Protein AF-A0A9E0CXS0-F1 (afdb_monomer)

Mean predicted aligned error: 4.52 Å

Sequence (62 aa):
NKVSPANGKVYKQRKTSKCKGKYKRYMIHKNDTAYKIFKKYGFSWGGEWRSSKDYQHFEVNK

Solvent-accessible surface area (backbone atoms only — not comparable to full-atom values): 4072 Å² total; per-residue (Å²): 138,90,59,82,59,70,83,46,55,80,63,66,67,73,53,66,90,77,40,63,72,70,61,44,75,76,50,78,44,89,88,31,69,66,48,50,54,43,48,73,74,64,34,48,51,28,66,73,46,95,65,90,60,36,64,86,44,71,50,64,93,124

pLDDT: mean 87.32, std 8.34, range [56.22, 97.0]

Structure (mmCIF, N/CA/C/O backbone):
data_AF-A0A9E0CXS0-F1
#
_entry.id   AF-A0A9E0CXS0-F1
#
loop_
_atom_site.group_PDB
_atom_site.id
_atom_site.type_symbol
_atom_site.label_atom_id
_atom_site.label_alt_id
_atom_site.label_comp_id
_atom_site.label_asym_id
_atom_site.label_entity_id
_atom_site.label_seq_id
_atom_site.pdbx_PDB_ins_code
_atom_site.Cartn_x
_atom_site.Cartn_y
_atom_site.Cartn_z
_atom_site.occupancy
_atom_site.B_iso_or_equiv
_atom_site.auth_seq_id
_atom_site.auth_comp_id
_atom_site.auth_asym_id
_atom_site.auth_atom_id
_atom_site.pdbx_PDB_model_num
ATOM 1 N N . ASN A 1 1 ? -2.849 -3.480 -19.296 1.00 56.22 1 ASN A N 1
ATOM 2 C CA . ASN A 1 1 ? -2.254 -2.964 -18.037 1.00 56.22 1 ASN A CA 1
ATOM 3 C C . ASN A 1 1 ? -1.950 -1.471 -18.134 1.00 56.22 1 ASN A C 1
ATOM 5 O O . ASN A 1 1 ? -0.792 -1.107 -18.321 1.00 56.22 1 ASN A O 1
ATOM 9 N N . LYS A 1 2 ? -2.981 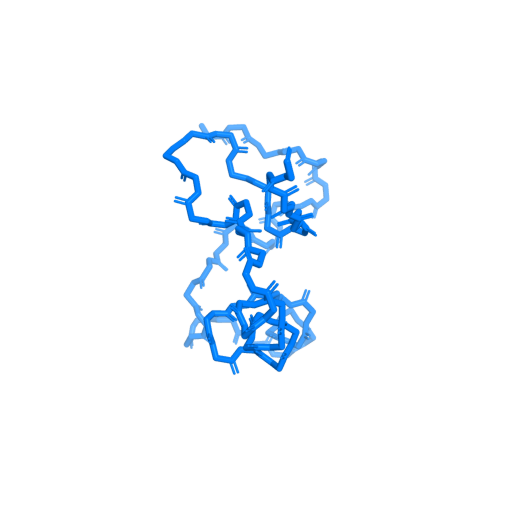-0.619 -18.040 1.00 75.06 2 LYS A N 1
ATOM 10 C CA . LYS A 1 2 ? -2.829 0.844 -17.958 1.00 75.06 2 LYS A CA 1
ATOM 11 C C . LYS A 1 2 ? -2.346 1.203 -16.545 1.00 75.06 2 LYS A C 1
ATOM 13 O O . LYS A 1 2 ? -2.841 0.630 -15.581 1.00 75.06 2 LYS A O 1
ATOM 18 N N . VAL A 1 3 ? -1.339 2.066 -16.436 1.00 77.75 3 VAL A N 1
ATOM 19 C CA . VAL A 1 3 ? -0.821 2.587 -15.159 1.00 77.75 3 VAL A CA 1
ATOM 20 C C . VAL A 1 3 ? -0.984 4.095 -15.211 1.00 77.75 3 VAL A C 1
ATOM 22 O O . VAL A 1 3 ? -0.510 4.710 -16.168 1.00 77.75 3 VAL A O 1
ATOM 25 N N . SER A 1 4 ? -1.643 4.653 -14.202 1.00 78.19 4 SER A N 1
ATOM 26 C CA . SER A 1 4 ? -1.885 6.085 -14.065 1.00 78.19 4 SER A CA 1
ATOM 27 C C . SER A 1 4 ? -1.504 6.525 -12.651 1.00 78.19 4 SER A C 1
ATOM 29 O O . SER A 1 4 ? -1.813 5.795 -11.709 1.00 78.19 4 SER A O 1
ATOM 31 N N . PRO A 1 5 ? -0.847 7.683 -12.490 1.00 84.06 5 PRO A N 1
ATOM 32 C CA . PRO A 1 5 ? -0.224 8.493 -13.545 1.00 84.06 5 PRO A CA 1
ATOM 33 C C . PRO A 1 5 ? 0.916 7.749 -14.275 1.00 84.06 5 PRO A C 1
ATOM 35 O O . PRO A 1 5 ? 1.429 6.733 -13.803 1.00 84.06 5 PRO A O 1
ATOM 38 N N . ALA A 1 6 ? 1.306 8.224 -15.465 1.00 85.19 6 ALA A N 1
ATOM 39 C CA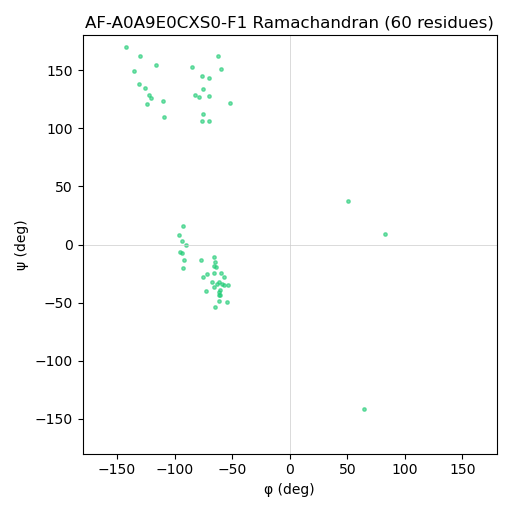 . ALA A 1 6 ? 2.252 7.517 -16.342 1.00 85.19 6 ALA A CA 1
ATOM 40 C C . ALA A 1 6 ? 3.649 7.319 -15.718 1.00 85.19 6 ALA A C 1
ATOM 42 O O . ALA A 1 6 ? 4.294 6.292 -15.950 1.00 85.19 6 ALA A O 1
ATOM 43 N N . ASN A 1 7 ? 4.096 8.261 -14.883 1.00 85.12 7 ASN A N 1
ATOM 44 C CA . ASN A 1 7 ? 5.323 8.150 -14.083 1.00 85.12 7 ASN A CA 1
ATOM 45 C C . ASN A 1 7 ? 5.255 7.013 -13.040 1.00 85.12 7 ASN A C 1
ATOM 47 O O . ASN A 1 7 ? 6.288 6.501 -12.615 1.00 85.12 7 ASN A O 1
ATOM 51 N N . GLY A 1 8 ? 4.055 6.537 -12.697 1.00 81.25 8 GLY A N 1
ATOM 52 C CA . GLY A 1 8 ? 3.819 5.393 -11.820 1.00 81.25 8 GLY A CA 1
ATOM 53 C C . GLY A 1 8 ? 4.300 4.052 -12.385 1.00 81.25 8 GLY A C 1
ATOM 54 O O . GLY A 1 8 ? 4.375 3.069 -11.647 1.00 81.25 8 GLY A O 1
ATOM 55 N N . LYS A 1 9 ? 4.676 3.981 -13.673 1.00 85.62 9 LYS A N 1
ATOM 56 C CA . LYS A 1 9 ? 5.156 2.746 -14.324 1.00 85.62 9 LYS A CA 1
ATOM 57 C C . LYS A 1 9 ? 6.322 2.088 -13.581 1.00 85.62 9 LYS A C 1
ATOM 59 O O . LYS A 1 9 ? 6.366 0.860 -13.519 1.00 85.62 9 LYS A O 1
ATOM 64 N N . VAL A 1 10 ? 7.220 2.870 -12.975 1.00 85.38 10 VAL A N 1
ATOM 65 C CA . VAL A 1 10 ? 8.367 2.341 -12.208 1.00 85.38 10 VAL A CA 1
ATOM 66 C C . VAL A 1 10 ? 7.944 1.581 -10.945 1.00 85.38 10 VAL A C 1
ATOM 68 O O . VAL A 1 10 ? 8.646 0.674 -10.509 1.00 85.38 10 VAL A O 1
ATOM 71 N N . TYR A 1 11 ? 6.759 1.880 -10.404 1.00 84.50 11 TYR A N 1
ATOM 72 C CA . TYR A 1 11 ? 6.190 1.243 -9.212 1.00 84.50 11 TYR A CA 1
ATOM 73 C C . TYR A 1 11 ? 5.268 0.058 -9.535 1.00 84.50 11 TYR A C 1
ATOM 75 O O . TYR A 1 11 ? 4.696 -0.560 -8.634 1.00 84.50 11 TYR A O 1
ATOM 83 N N . LYS A 1 12 ? 5.136 -0.298 -10.821 1.00 83.62 12 LYS A N 1
ATOM 84 C CA . LYS A 1 12 ? 4.317 -1.431 -11.273 1.00 83.62 12 LYS A CA 1
ATOM 85 C C . LYS A 1 12 ? 4.833 -2.766 -10.728 1.00 83.62 12 LYS A C 1
ATOM 87 O O . LYS A 1 12 ? 4.039 -3.665 -10.452 1.00 83.62 12 LYS A O 1
ATOM 92 N N . GLN A 1 13 ? 6.151 -2.917 -10.574 1.00 83.56 13 GLN A N 1
ATOM 93 C CA . GLN A 1 13 ? 6.728 -4.088 -9.917 1.00 83.56 13 GLN A CA 1
ATOM 94 C C . GLN A 1 13 ? 6.540 -3.960 -8.406 1.00 83.56 13 GLN A C 1
ATOM 96 O O . GLN A 1 13 ? 7.230 -3.192 -7.754 1.00 83.56 13 GLN A O 1
ATOM 101 N N . ARG A 1 14 ? 5.610 -4.738 -7.851 1.00 83.69 14 ARG A N 1
ATOM 102 C CA . ARG A 1 14 ? 5.236 -4.685 -6.429 1.00 83.69 14 ARG A CA 1
ATOM 103 C C . ARG A 1 14 ? 5.991 -5.686 -5.550 1.00 83.69 14 ARG A C 1
ATOM 105 O O . ARG A 1 14 ? 5.849 -5.640 -4.331 1.00 83.69 14 ARG A O 1
ATOM 112 N N . LYS A 1 15 ? 6.784 -6.598 -6.131 1.00 83.88 15 LYS A N 1
ATOM 113 C CA . LYS A 1 15 ? 7.599 -7.544 -5.353 1.00 83.88 15 LYS A CA 1
ATOM 114 C C . LYS A 1 15 ? 8.738 -6.791 -4.668 1.00 83.88 15 LYS A C 1
ATOM 116 O O . LYS A 1 15 ? 9.722 -6.438 -5.311 1.00 83.88 15 LYS A O 1
ATOM 121 N N . THR A 1 16 ? 8.627 -6.609 -3.355 1.00 77.94 16 THR A N 1
ATOM 122 C CA . THR A 1 16 ? 9.611 -5.902 -2.515 1.00 77.94 16 THR A CA 1
ATOM 123 C C . THR A 1 16 ? 11.018 -6.497 -2.590 1.00 77.94 16 THR A C 1
ATOM 125 O O . THR A 1 16 ? 11.991 -5.764 -2.440 1.00 77.94 16 THR A O 1
ATOM 128 N N . SER A 1 17 ? 11.140 -7.797 -2.875 1.00 79.81 17 SER A N 1
ATOM 129 C CA . SER A 1 17 ? 12.417 -8.484 -3.119 1.00 79.81 17 SER A CA 1
ATOM 130 C C . SER A 1 17 ? 13.073 -8.118 -4.454 1.00 79.81 17 SER A C 1
ATOM 132 O O . SER A 1 17 ? 14.289 -8.210 -4.586 1.00 79.81 17 SER A O 1
ATOM 134 N N . LYS A 1 18 ? 12.282 -7.694 -5.446 1.00 80.19 18 LYS A N 1
ATOM 135 C CA . LYS A 1 18 ? 12.762 -7.280 -6.773 1.00 80.19 18 LYS A CA 1
ATOM 136 C C . LYS A 1 18 ? 13.017 -5.773 -6.861 1.00 80.19 18 LYS A C 1
ATOM 138 O O . LYS A 1 18 ? 13.762 -5.338 -7.734 1.00 80.19 18 LYS A O 1
ATOM 143 N N . CYS A 1 19 ? 12.420 -4.982 -5.970 1.00 76.38 19 CYS A N 1
ATOM 144 C CA . CYS A 1 19 ? 12.636 -3.540 -5.901 1.00 76.38 19 CYS A CA 1
ATOM 145 C C . CYS A 1 19 ? 13.963 -3.224 -5.198 1.00 76.38 19 CYS A C 1
ATOM 147 O O . CYS A 1 19 ? 14.196 -3.657 -4.070 1.00 76.38 19 CYS A O 1
ATOM 149 N N . LYS A 1 20 ? 14.824 -2.430 -5.843 1.00 74.44 20 LYS A N 1
ATOM 150 C CA . LYS A 1 20 ? 16.114 -1.983 -5.295 1.00 74.44 20 LYS A CA 1
ATOM 151 C C . LYS A 1 20 ? 16.143 -0.461 -5.122 1.00 74.44 20 LYS A C 1
ATOM 153 O O . LYS A 1 20 ? 15.439 0.273 -5.816 1.00 74.44 20 LYS A O 1
ATOM 158 N N . GLY A 1 21 ? 16.977 0.013 -4.197 1.00 82.94 21 GLY A N 1
ATOM 159 C CA . GLY A 1 21 ? 17.253 1.438 -4.003 1.00 82.94 21 GLY A CA 1
ATOM 160 C C . GLY A 1 21 ? 16.044 2.261 -3.544 1.00 82.94 21 GLY A C 1
ATOM 161 O O . GLY A 1 21 ? 15.240 1.816 -2.722 1.00 82.94 21 GLY A O 1
ATOM 162 N N . LYS A 1 22 ? 15.931 3.490 -4.067 1.00 81.69 22 LYS A N 1
ATOM 163 C CA . LYS A 1 22 ? 14.908 4.477 -3.673 1.00 81.69 22 LYS A CA 1
ATOM 164 C C . LYS A 1 22 ? 13.469 3.974 -3.833 1.00 81.69 22 LYS A C 1
ATOM 166 O O . LYS A 1 22 ? 12.635 4.227 -2.974 1.00 81.69 22 LYS A O 1
ATOM 171 N N . TYR A 1 23 ? 13.199 3.164 -4.855 1.00 79.94 23 TYR A N 1
ATOM 172 C CA . TYR A 1 23 ? 11.849 2.674 -5.137 1.00 79.94 23 TYR A CA 1
ATOM 173 C C . TYR A 1 23 ? 11.324 1.715 -4.066 1.00 79.94 23 TYR A C 1
ATOM 175 O O . TYR A 1 23 ? 10.141 1.746 -3.767 1.00 79.94 23 TYR A O 1
ATOM 183 N N . LYS A 1 24 ? 12.188 0.915 -3.423 1.00 81.31 24 LYS A N 1
ATOM 184 C CA . LYS A 1 24 ? 11.771 0.066 -2.293 1.00 81.31 24 LYS A CA 1
ATOM 185 C C . LYS A 1 24 ? 11.338 0.902 -1.084 1.00 81.31 24 LYS A C 1
ATOM 187 O O . LYS A 1 24 ? 10.401 0.516 -0.402 1.00 81.31 24 LYS A O 1
ATOM 192 N N . ARG A 1 25 ? 12.011 2.034 -0.840 1.00 84.06 25 ARG A N 1
ATOM 193 C CA . ARG A 1 25 ? 11.730 2.934 0.292 1.00 84.06 25 ARG A CA 1
ATOM 194 C C . ARG A 1 25 ? 10.472 3.781 0.100 1.00 84.06 25 ARG A C 1
ATOM 196 O O . ARG A 1 25 ? 9.860 4.160 1.083 1.00 84.06 25 ARG A O 1
ATOM 203 N N . TYR A 1 26 ? 10.097 4.081 -1.141 1.00 87.94 26 TYR A N 1
ATOM 204 C CA . TYR A 1 26 ? 8.948 4.946 -1.448 1.00 87.94 26 TYR A CA 1
ATOM 205 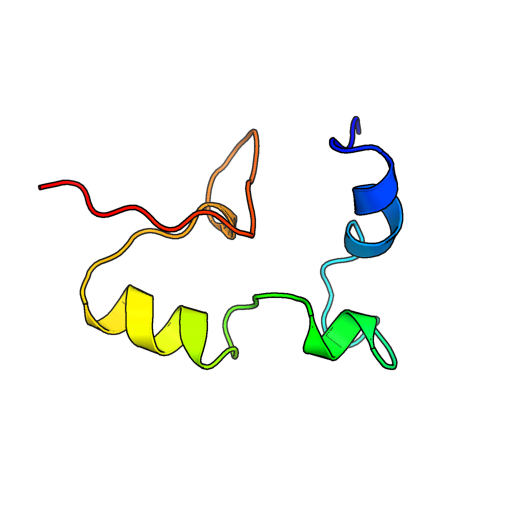C C . TYR A 1 26 ? 7.653 4.174 -1.739 1.00 87.94 26 TYR A C 1
ATOM 207 O O . TYR A 1 26 ? 6.669 4.753 -2.193 1.00 87.94 26 TYR A O 1
ATOM 215 N N . MET A 1 27 ? 7.645 2.858 -1.522 1.00 89.44 27 MET A N 1
ATOM 216 C CA . MET A 1 27 ? 6.490 2.007 -1.786 1.00 89.44 27 MET A CA 1
ATOM 217 C C . MET A 1 27 ? 5.867 1.509 -0.494 1.00 89.44 27 MET A C 1
ATOM 219 O O . MET A 1 27 ? 6.490 0.753 0.244 1.00 89.44 27 MET A O 1
ATOM 223 N N . ILE A 1 28 ? 4.579 1.794 -0.315 1.00 91.94 28 ILE A N 1
ATOM 224 C CA . ILE A 1 28 ? 3.793 1.183 0.753 1.00 91.94 28 ILE A CA 1
ATOM 225 C C . ILE A 1 28 ? 3.569 -0.299 0.423 1.00 91.94 28 ILE A C 1
ATOM 227 O O . ILE A 1 28 ? 3.109 -0.669 -0.672 1.00 91.94 28 ILE A O 1
ATOM 231 N N . HIS A 1 29 ? 3.898 -1.158 1.383 1.00 90.88 29 HIS A N 1
ATOM 232 C CA . HIS A 1 29 ? 3.740 -2.608 1.328 1.00 90.88 29 HIS A CA 1
ATOM 233 C C . HIS A 1 29 ? 3.302 -3.159 2.691 1.00 90.88 29 HIS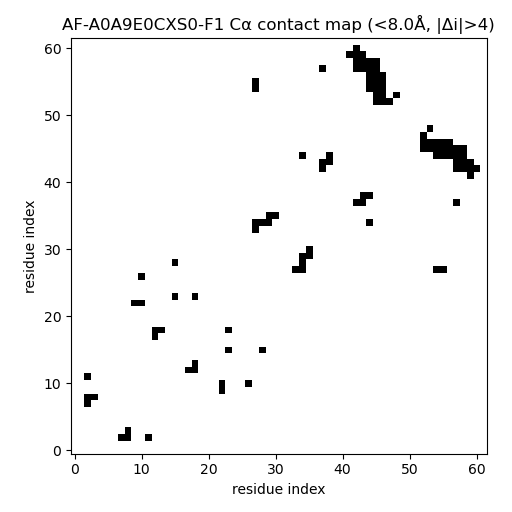 A C 1
ATOM 235 O O . HIS A 1 29 ? 3.374 -2.461 3.692 1.00 90.88 29 HIS A O 1
ATOM 241 N N . LYS A 1 30 ? 2.913 -4.437 2.773 1.00 90.88 30 LYS A N 1
ATOM 242 C CA . LYS A 1 30 ? 2.361 -5.020 4.017 1.00 90.88 30 LYS A CA 1
ATOM 243 C C . LYS A 1 30 ? 3.300 -4.972 5.231 1.00 90.88 30 LYS A C 1
ATOM 245 O O . LYS A 1 30 ? 2.847 -4.958 6.368 1.00 90.88 30 LYS A O 1
ATOM 250 N N . ASN A 1 31 ? 4.609 -4.913 4.998 1.00 89.62 31 ASN A N 1
ATOM 251 C CA . ASN A 1 31 ? 5.598 -4.782 6.072 1.00 89.62 31 ASN A CA 1
ATOM 252 C C . ASN A 1 31 ? 5.928 -3.323 6.431 1.00 89.62 31 ASN A C 1
ATOM 254 O O . ASN A 1 31 ? 6.770 -3.104 7.297 1.00 89.62 31 ASN A O 1
ATOM 258 N N . ASP A 1 32 ? 5.313 -2.351 5.755 1.00 91.62 32 ASP A N 1
ATOM 259 C CA . ASP A 1 32 ? 5.593 -0.928 5.929 1.00 91.62 32 ASP A CA 1
ATOM 260 C C . ASP A 1 32 ? 4.956 -0.410 7.222 1.00 91.62 32 ASP A C 1
ATOM 262 O O . ASP A 1 32 ? 3.874 -0.857 7.617 1.00 91.62 32 ASP A O 1
ATOM 266 N N . THR A 1 33 ? 5.628 0.528 7.886 1.00 94.31 33 THR A N 1
ATOM 267 C CA . THR A 1 33 ? 5.149 1.117 9.138 1.00 94.31 33 THR A CA 1
ATOM 268 C C . THR A 1 33 ? 3.814 1.835 8.948 1.00 94.31 33 THR A C 1
ATOM 270 O O . THR A 1 33 ? 2.924 1.651 9.775 1.00 94.31 33 THR A O 1
ATOM 273 N N . ALA A 1 34 ? 3.620 2.566 7.844 1.00 94.31 34 ALA A N 1
ATOM 274 C CA . ALA A 1 34 ? 2.357 3.240 7.555 1.00 94.31 34 ALA A CA 1
ATOM 275 C C . ALA A 1 34 ? 1.219 2.222 7.428 1.00 94.31 34 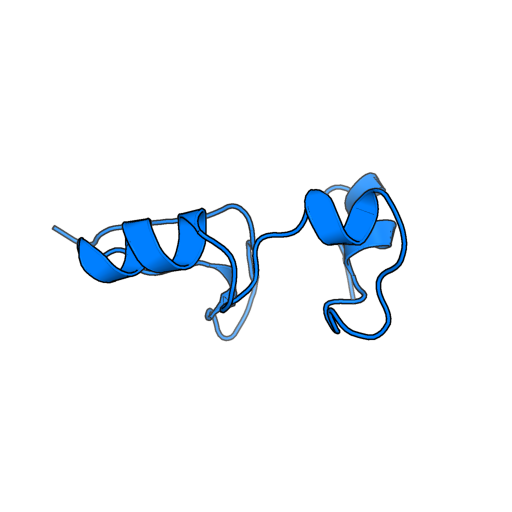ALA A C 1
ATOM 277 O O . ALA A 1 34 ? 0.208 2.348 8.113 1.00 94.31 34 ALA A O 1
ATOM 278 N N . TYR A 1 35 ? 1.416 1.155 6.643 1.00 95.44 35 TYR A N 1
ATOM 279 C CA . TYR A 1 35 ? 0.427 0.080 6.523 1.00 95.44 35 TYR A CA 1
ATOM 280 C C . TYR A 1 35 ? 0.055 -0.493 7.895 1.00 95.44 35 TYR A C 1
ATOM 282 O O . TYR A 1 35 ? -1.125 -0.572 8.225 1.00 95.44 35 TYR A O 1
ATOM 290 N N . LYS A 1 36 ? 1.043 -0.841 8.730 1.00 96.44 36 LYS A N 1
ATOM 291 C CA . LYS A 1 36 ? 0.786 -1.404 10.065 1.00 96.44 36 LYS A CA 1
ATOM 292 C C . LYS A 1 36 ? -0.004 -0.446 10.959 1.00 96.44 36 LYS A C 1
ATOM 294 O O . LYS A 1 36 ? -0.934 -0.887 11.628 1.00 96.44 36 LYS A O 1
ATOM 299 N N . ILE A 1 37 ? 0.340 0.844 10.956 1.00 97.00 37 ILE A N 1
ATOM 300 C CA . ILE A 1 37 ? -0.342 1.871 11.753 1.00 97.00 37 ILE A CA 1
ATOM 301 C C . ILE A 1 37 ? -1.786 2.044 11.279 1.00 97.00 37 ILE A C 1
ATOM 303 O O . IL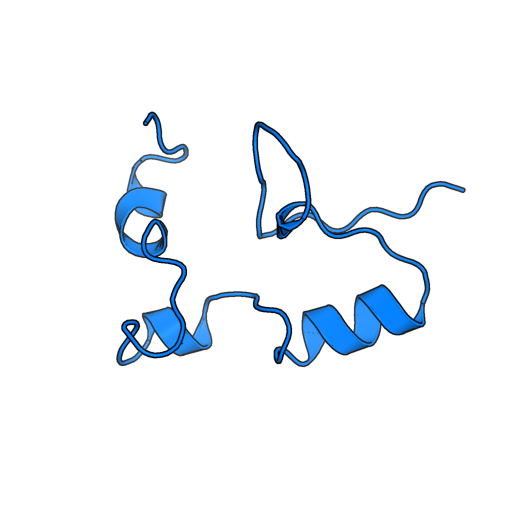E A 1 37 ? -2.705 1.896 12.078 1.00 97.00 37 ILE A O 1
ATOM 307 N N . PHE A 1 38 ? -2.009 2.293 9.988 1.00 96.44 38 PHE A N 1
ATOM 308 C CA . PHE A 1 38 ? -3.356 2.510 9.456 1.00 96.44 38 PHE A CA 1
ATOM 309 C C . PHE A 1 38 ? -4.251 1.281 9.654 1.00 96.44 38 PHE A C 1
ATOM 311 O O . PHE A 1 38 ? -5.378 1.412 10.131 1.00 96.44 38 PHE A O 1
ATOM 318 N N . LYS A 1 39 ? -3.735 0.070 9.400 1.00 95.62 39 LYS A N 1
ATOM 319 C CA . LYS A 1 39 ? -4.476 -1.172 9.669 1.00 95.62 39 LYS A CA 1
ATOM 320 C C . LYS A 1 39 ? -4.833 -1.331 11.148 1.00 95.62 39 LYS A C 1
ATOM 322 O O . LYS A 1 39 ? -5.940 -1.771 11.438 1.00 95.62 39 LYS A O 1
ATOM 327 N N . LYS A 1 40 ? -3.934 -0.964 12.073 1.00 96.56 40 LYS A N 1
ATOM 328 C CA . LYS A 1 40 ? -4.199 -1.011 13.522 1.00 96.56 40 LYS A CA 1
ATOM 329 C C . LYS A 1 40 ? -5.405 -0.148 13.913 1.00 96.56 40 LYS A C 1
ATOM 331 O O . LYS A 1 40 ? -6.146 -0.537 14.806 1.00 96.56 40 LYS A O 1
ATOM 336 N N . TYR A 1 41 ? -5.618 0.978 13.235 1.00 95.81 41 TYR A N 1
ATOM 337 C CA . TYR A 1 41 ? -6.747 1.887 13.474 1.00 95.81 41 TYR A CA 1
ATOM 338 C C . TYR A 1 41 ? -7.979 1.601 12.598 1.00 95.81 41 TYR A C 1
ATOM 340 O O . TYR A 1 41 ? -8.861 2.446 12.489 1.00 95.81 41 TYR A O 1
ATOM 348 N N . GLY A 1 42 ? -8.057 0.426 11.965 1.00 94.88 42 GLY A N 1
ATOM 349 C CA . GLY A 1 42 ? -9.245 0.003 11.216 1.00 94.88 42 GLY A CA 1
ATOM 350 C C . GLY A 1 42 ? -9.348 0.544 9.788 1.00 94.88 42 GLY A C 1
ATOM 351 O O . GLY A 1 42 ? -10.371 0.345 9.139 1.00 94.88 42 GLY A O 1
ATOM 352 N N . PHE A 1 43 ? -8.303 1.182 9.256 1.00 96.69 43 PHE A N 1
ATOM 353 C CA . PHE A 1 43 ? -8.308 1.605 7.858 1.00 96.69 43 PHE A CA 1
ATOM 354 C C . PHE A 1 43 ? -8.207 0.396 6.914 1.00 96.69 43 PHE A C 1
ATOM 356 O O . PHE A 1 43 ? -7.483 -0.582 7.142 1.00 96.69 43 PHE A O 1
ATOM 363 N N . SER A 1 44 ? -8.907 0.498 5.796 1.00 95.31 44 SER A N 1
ATOM 364 C CA . SER A 1 44 ? -8.693 -0.275 4.582 1.0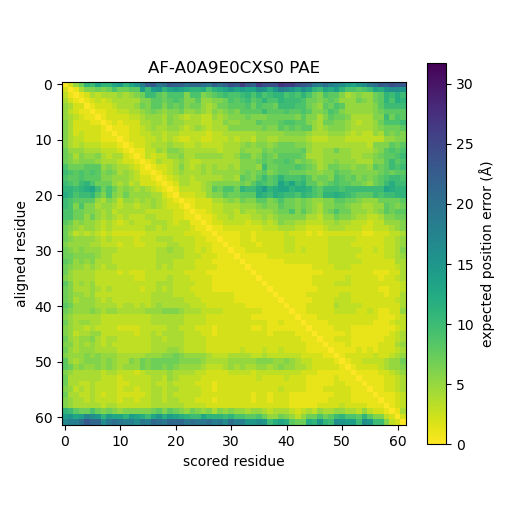0 95.31 44 SER A CA 1
ATOM 365 C C . SER A 1 44 ? -7.606 0.380 3.732 1.00 95.31 44 SER A C 1
ATOM 367 O O . SER A 1 44 ? -7.369 1.584 3.811 1.00 95.31 44 SER A O 1
ATOM 369 N N . TRP A 1 45 ? -6.909 -0.423 2.930 1.00 96.38 45 TRP A N 1
ATOM 370 C CA . TRP A 1 45 ? -5.818 0.040 2.074 1.00 96.38 45 TRP A CA 1
ATOM 371 C C . TRP A 1 45 ? -6.120 -0.302 0.618 1.00 96.38 45 TRP A C 1
ATOM 373 O O . TRP A 1 45 ? -6.365 -1.468 0.295 1.00 96.38 45 TRP A O 1
ATOM 383 N N . GLY A 1 46 ? -6.032 0.682 -0.277 1.00 94.81 46 GLY A N 1
ATOM 384 C CA . GLY A 1 46 ? -6.361 0.507 -1.694 1.00 94.81 46 GLY A CA 1
A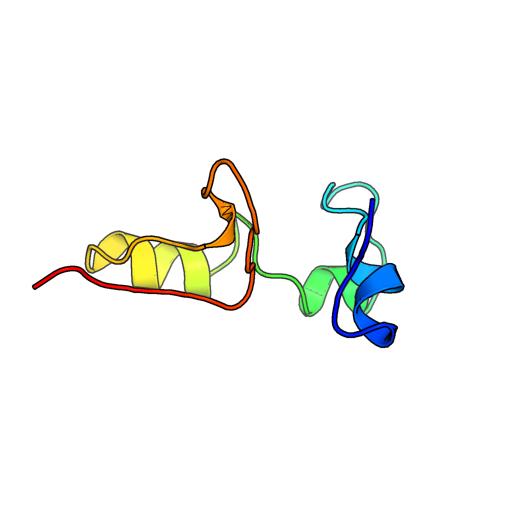TOM 385 C C . GLY A 1 46 ? -5.438 -0.466 -2.436 1.00 94.81 46 GLY A C 1
ATOM 386 O O . GLY A 1 46 ? -5.784 -1.003 -3.490 1.00 94.81 46 GLY A O 1
ATOM 387 N N . GLY A 1 47 ? -4.289 -0.809 -1.845 1.00 92.31 47 GLY A N 1
ATOM 388 C CA . GLY A 1 47 ? -3.428 -1.878 -2.342 1.00 92.31 47 GLY A CA 1
ATOM 389 C C . GLY A 1 47 ? -4.032 -3.285 -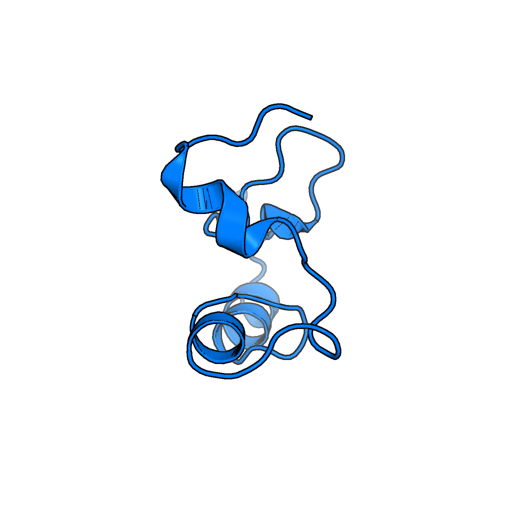2.269 1.00 92.31 47 GLY A C 1
ATOM 390 O O . GLY A 1 47 ? -3.545 -4.182 -2.973 1.00 92.31 47 GLY A O 1
ATOM 391 N N . GLU A 1 48 ? -5.070 -3.485 -1.451 1.00 92.88 48 GLU A N 1
ATOM 392 C CA . GLU A 1 48 ? -5.789 -4.758 -1.294 1.00 92.88 48 GLU A CA 1
ATOM 393 C C . GLU A 1 48 ? -7.054 -4.856 -2.160 1.00 92.88 48 GLU A C 1
ATOM 395 O O . GLU A 1 48 ? -7.642 -5.934 -2.243 1.00 92.88 48 GLU A O 1
ATOM 400 N N . TRP A 1 49 ? -7.452 -3.784 -2.855 1.00 92.94 49 TRP A N 1
ATOM 401 C CA . TRP A 1 49 ? -8.617 -3.798 -3.744 1.00 92.94 49 TRP A CA 1
ATOM 402 C C . TRP A 1 49 ? -8.486 -4.834 -4.872 1.00 92.94 49 TRP A C 1
ATOM 404 O O . TRP A 1 49 ? -7.388 -5.153 -5.330 1.00 92.94 49 TRP A O 1
ATOM 414 N N . ARG A 1 50 ? -9.610 -5.367 -5.366 1.00 90.25 50 ARG A N 1
ATOM 415 C CA . ARG A 1 50 ? -9.606 -6.358 -6.464 1.00 90.25 50 ARG A CA 1
ATOM 416 C C . ARG A 1 50 ? -9.263 -5.724 -7.816 1.00 90.25 50 ARG A C 1
ATOM 418 O O . ARG A 1 50 ? -8.491 -6.297 -8.582 1.00 90.25 50 ARG A O 1
ATOM 425 N N . SER A 1 51 ? -9.781 -4.527 -8.072 1.00 89.31 51 SER A N 1
ATOM 426 C CA . SER A 1 51 ? -9.580 -3.730 -9.287 1.00 89.31 51 SER A CA 1
ATOM 427 C C . SER A 1 51 ? -9.171 -2.301 -8.935 1.00 89.31 51 SER A C 1
ATOM 429 O O . SER A 1 51 ? -9.346 -1.875 -7.799 1.00 89.31 51 SER A O 1
ATOM 431 N N . SER A 1 52 ? -8.609 -1.571 -9.905 1.00 88.69 52 SER A N 1
ATOM 432 C CA . SER A 1 52 ? -8.252 -0.147 -9.761 1.00 88.69 52 SER A CA 1
ATOM 433 C C . SER A 1 52 ? -7.420 0.178 -8.515 1.00 88.69 52 SER A C 1
ATOM 435 O O . SER A 1 52 ? -7.615 1.212 -7.891 1.00 88.69 52 SER A O 1
ATOM 437 N N . LYS A 1 53 ? -6.496 -0.722 -8.151 1.00 90.00 53 LYS A N 1
ATOM 438 C CA . LYS A 1 53 ? -5.664 -0.603 -6.946 1.00 90.00 53 LYS A CA 1
ATOM 439 C C . LYS A 1 53 ? -4.963 0.749 -6.877 1.00 90.00 53 LYS A C 1
ATOM 441 O O . LYS A 1 53 ? -4.130 1.044 -7.737 1.00 90.00 53 LYS A O 1
ATOM 446 N N . ASP A 1 54 ? -5.219 1.475 -5.797 1.00 91.19 54 ASP A N 1
ATOM 447 C CA . ASP A 1 54 ? -4.464 2.660 -5.419 1.00 91.19 54 ASP A CA 1
ATOM 448 C C . ASP A 1 54 ? -3.626 2.354 -4.176 1.00 91.19 54 ASP A C 1
ATOM 450 O O . ASP A 1 54 ? -4.123 2.154 -3.071 1.00 91.19 54 ASP A O 1
ATOM 454 N N . TYR A 1 55 ? -2.313 2.273 -4.363 1.00 90.94 55 TYR A N 1
ATOM 455 C CA . TYR A 1 55 ? -1.395 1.913 -3.288 1.00 90.94 55 TYR A CA 1
ATOM 456 C C . TYR A 1 55 ? -1.122 3.046 -2.297 1.00 90.94 55 TYR A C 1
ATOM 458 O O . TYR A 1 55 ? -0.548 2.765 -1.243 1.00 90.94 55 TYR A O 1
ATOM 466 N N . GLN A 1 56 ? -1.494 4.283 -2.627 1.00 91.81 56 GLN A N 1
ATOM 467 C CA . GLN A 1 56 ? -1.372 5.440 -1.739 1.00 91.81 56 GLN A CA 1
ATOM 468 C C . GLN A 1 56 ? -2.645 5.667 -0.915 1.00 91.81 56 GLN A C 1
ATOM 470 O O . GLN A 1 56 ? -2.614 6.404 0.066 1.00 91.81 56 GLN A O 1
ATOM 475 N N . HIS A 1 57 ? -3.746 5.011 -1.283 1.00 94.56 57 HIS A N 1
ATOM 476 C CA . HIS A 1 57 ? -5.047 5.221 -0.664 1.00 94.56 57 HIS A CA 1
ATOM 477 C C . HIS A 1 57 ? -5.226 4.431 0.631 1.00 94.56 57 HIS A C 1
ATOM 479 O O . HIS A 1 57 ? -5.068 3.205 0.651 1.00 94.56 57 HIS A O 1
ATOM 485 N N . PHE A 1 58 ? -5.633 5.126 1.691 1.00 96.25 58 PHE A N 1
ATOM 486 C CA . PHE A 1 58 ? -6.189 4.537 2.904 1.00 96.25 58 PHE A CA 1
ATOM 487 C C . PHE A 1 58 ? -7.548 5.170 3.181 1.00 96.25 58 PHE A C 1
ATOM 489 O O . PHE A 1 58 ? -7.686 6.389 3.147 1.00 96.25 58 PHE A O 1
ATOM 496 N N . GLU A 1 59 ? -8.534 4.342 3.501 1.00 95.44 59 GLU A N 1
ATOM 497 C CA . GLU A 1 59 ? -9.892 4.781 3.827 1.00 95.44 59 GLU A CA 1
ATOM 498 C C . GLU A 1 59 ? -10.401 4.055 5.058 1.00 95.44 59 GLU A C 1
ATOM 500 O O . GLU A 1 59 ? -10.047 2.906 5.306 1.00 95.44 59 GLU A O 1
ATOM 505 N N . VAL A 1 60 ? -11.252 4.712 5.828 1.00 93.75 60 VAL A N 1
ATOM 506 C CA . VAL A 1 60 ? -12.002 4.079 6.906 1.00 93.75 60 VAL A CA 1
ATOM 507 C C . VAL A 1 60 ? -13.470 4.341 6.626 1.00 93.75 60 VAL A C 1
ATOM 509 O O . VAL A 1 60 ? -13.882 5.493 6.507 1.00 93.75 60 VAL A O 1
ATOM 512 N N . ASN A 1 61 ? -14.245 3.270 6.474 1.00 78.56 61 ASN A N 1
ATOM 513 C CA . ASN A 1 61 ? -15.693 3.394 6.418 1.00 78.56 61 ASN A CA 1
ATOM 514 C C . ASN A 1 61 ? -16.156 3.649 7.852 1.00 78.56 61 ASN A C 1
ATOM 516 O O . ASN A 1 61 ? -15.967 2.791 8.717 1.00 78.56 61 ASN A O 1
ATOM 520 N N . LYS A 1 62 ? -16.664 4.853 8.097 1.00 60.59 62 LYS A N 1
ATOM 521 C CA . LYS A 1 62 ? -17.401 5.193 9.311 1.00 60.59 62 LYS A CA 1
ATOM 522 C C . LYS A 1 62 ? -18.888 5.085 9.034 1.00 60.59 62 LYS A C 1
ATOM 524 O O . LYS A 1 62 ? -19.280 5.457 7.906 1.00 60.59 62 LYS A O 1
#

Secondary structure (DSSP, 8-state):
---SSGGGGGG----TTT--THHHHT---TTSHHHHHHHHTT-EEGGG-SSS--TT-EE---

Foldseek 3Di:
DDDPPPVCPLVPPPPLVPDDDPSNVPFDDCPDPVNVVLVVVQWDAQCPDPPPRDRVDIDHDD

Radius of gyration: 12.29 Å; Cα contacts (8 Å, |Δi|>4): 54; chains: 1; bounding box: 35×17×32 Å